Protein AF-A0A1F9D5Q2-F1 (afdb_monomer_lite)

Sequence (180 aa):
MEIENPAGRHKKILVSARKRELKRITQNLQNSLKEIPGILFEEKGPILSDHYRNVPQKFFTQVPQVVEAELQQWKNYWKMASGKMVLEIRPQSNFHKGKAVREILKTVTSLRLLPIYLGDDQTDEDAFRALKGQGISVFIGPATLPSEADFFLRNTNEVQEFLFRCQEVRRVGIHCSGAT

pLDDT: mean 84.58, std 16.15, range [39.09, 97.88]

Structure (mmCIF, N/CA/C/O backbone):
data_AF-A0A1F9D5Q2-F1
#
_entry.id   AF-A0A1F9D5Q2-F1
#
loop_
_atom_site.group_PDB
_atom_site.id
_atom_site.type_symbol
_atom_site.label_atom_id
_atom_site.label_alt_id
_atom_site.label_comp_id
_atom_site.label_asym_id
_atom_site.label_entity_id
_atom_site.label_seq_id
_atom_site.pdbx_PDB_ins_code
_atom_site.Cartn_x
_atom_site.Cartn_y
_atom_site.Cartn_z
_atom_site.occupancy
_atom_site.B_iso_or_equiv
_atom_site.auth_seq_id
_atom_site.auth_comp_id
_atom_site.auth_asym_id
_atom_site.auth_atom_id
_atom_site.pdbx_PDB_model_num
ATOM 1 N N . MET A 1 1 ? 5.112 -2.173 0.767 1.00 44.53 1 MET A N 1
ATOM 2 C CA . MET A 1 1 ? 5.804 -2.754 -0.396 1.00 44.53 1 MET A CA 1
ATOM 3 C C . MET A 1 1 ? 7.162 -3.233 0.073 1.00 44.53 1 MET A C 1
ATOM 5 O O . MET A 1 1 ? 7.922 -2.439 0.626 1.00 44.53 1 MET A O 1
ATOM 9 N N . GLU A 1 2 ? 7.386 -4.534 -0.032 1.00 43.38 2 GLU A N 1
ATOM 10 C CA . GLU A 1 2 ? 8.711 -5.149 0.029 1.00 43.38 2 GLU A CA 1
ATOM 11 C C . GLU A 1 2 ? 9.309 -5.008 -1.372 1.00 43.38 2 GLU A C 1
ATOM 13 O O . GLU A 1 2 ? 8.624 -5.294 -2.349 1.00 43.38 2 GLU A O 1
ATOM 18 N N . ILE A 1 3 ? 10.523 -4.473 -1.477 1.00 50.06 3 ILE A N 1
ATOM 19 C CA . ILE A 1 3 ? 11.285 -4.464 -2.726 1.00 50.06 3 ILE A CA 1
ATOM 20 C C . ILE A 1 3 ? 12.460 -5.392 -2.470 1.00 50.06 3 ILE A C 1
ATOM 22 O O . ILE A 1 3 ? 13.322 -5.087 -1.651 1.00 50.06 3 ILE A O 1
ATOM 26 N N . GLU A 1 4 ? 12.469 -6.548 -3.111 1.00 44.06 4 GLU A N 1
ATOM 27 C CA . GLU A 1 4 ? 13.598 -7.468 -3.054 1.00 44.06 4 GLU A CA 1
ATOM 28 C C . GLU A 1 4 ? 14.452 -7.219 -4.294 1.00 44.06 4 GLU A C 1
ATOM 30 O O . GLU A 1 4 ? 13.944 -7.191 -5.414 1.00 44.06 4 GLU A O 1
ATOM 35 N N . ASN A 1 5 ? 15.736 -6.947 -4.091 1.00 47.44 5 ASN A N 1
ATOM 36 C CA . ASN A 1 5 ? 16.708 -6.886 -5.172 1.00 47.44 5 ASN A CA 1
ATOM 37 C C . ASN A 1 5 ? 17.781 -7.967 -4.933 1.00 47.44 5 ASN A C 1
ATOM 39 O O . ASN A 1 5 ? 17.842 -8.546 -3.845 1.00 47.44 5 ASN A O 1
ATOM 43 N N . PRO A 1 6 ? 18.656 -8.244 -5.913 1.00 42.34 6 PRO A N 1
ATOM 44 C CA . PRO A 1 6 ? 19.734 -9.223 -5.749 1.00 42.34 6 PRO A CA 1
ATOM 45 C C . PRO A 1 6 ? 20.726 -8.901 -4.617 1.00 42.34 6 PRO A C 1
ATOM 47 O O . PRO A 1 6 ? 21.457 -9.785 -4.184 1.00 42.34 6 PRO A O 1
ATOM 50 N N . ALA A 1 7 ? 20.762 -7.653 -4.136 1.00 49.53 7 ALA A N 1
ATOM 51 C CA . ALA A 1 7 ? 21.584 -7.213 -3.010 1.00 49.53 7 ALA A CA 1
ATOM 52 C C . ALA A 1 7 ? 20.877 -7.357 -1.642 1.00 49.53 7 ALA A C 1
ATOM 54 O O . ALA A 1 7 ? 21.494 -7.102 -0.608 1.00 49.53 7 ALA A O 1
ATOM 55 N N . GLY A 1 8 ? 19.606 -7.778 -1.616 1.00 39.09 8 GLY A N 1
ATOM 56 C CA . GLY A 1 8 ? 18.846 -8.074 -0.406 1.00 39.09 8 GLY A CA 1
ATOM 57 C C . GLY A 1 8 ? 17.416 -7.520 -0.384 1.00 39.09 8 GLY A C 1
ATOM 58 O O . GLY A 1 8 ? 16.912 -6.882 -1.312 1.00 39.09 8 GLY A O 1
ATOM 59 N N . ARG A 1 9 ? 16.726 -7.777 0.733 1.00 43.62 9 ARG A N 1
ATOM 60 C CA . ARG A 1 9 ? 15.357 -7.304 0.980 1.00 43.62 9 ARG A CA 1
ATOM 61 C C . ARG A 1 9 ? 15.359 -5.860 1.466 1.00 43.62 9 ARG A C 1
ATOM 63 O O . ARG A 1 9 ? 15.746 -5.572 2.596 1.00 43.62 9 ARG A O 1
ATOM 70 N N . HIS A 1 10 ? 14.807 -4.961 0.664 1.00 47.44 10 HIS A N 1
ATOM 71 C CA . HIS A 1 10 ? 14.508 -3.593 1.062 1.00 47.44 10 HIS A CA 1
ATOM 72 C C . HIS A 1 10 ? 13.036 -3.491 1.466 1.00 47.44 10 HIS A C 1
ATOM 74 O O . HIS A 1 10 ? 12.127 -3.251 0.667 1.00 47.44 10 HIS A O 1
ATOM 80 N N . LYS A 1 11 ? 12.777 -3.671 2.762 1.00 44.69 11 LYS A N 1
ATOM 81 C CA . LYS A 1 11 ? 11.454 -3.431 3.340 1.00 44.69 11 LYS A CA 1
ATOM 82 C C . LYS A 1 11 ? 11.260 -1.927 3.474 1.00 44.69 11 LYS A C 1
ATOM 84 O O . LYS A 1 11 ? 12.092 -1.246 4.072 1.00 44.69 11 LYS A O 1
ATOM 89 N N . LYS A 1 12 ? 10.170 -1.381 2.931 1.00 49.69 12 LYS A N 1
ATOM 90 C CA . LYS A 1 12 ? 9.891 0.047 3.097 1.00 49.69 12 LYS A CA 1
ATOM 91 C C . LYS A 1 12 ? 9.542 0.332 4.560 1.00 49.69 12 LYS A C 1
ATOM 93 O O . LYS A 1 12 ? 8.419 0.111 5.006 1.00 49.69 12 LYS A O 1
ATOM 98 N N . ILE A 1 13 ? 10.538 0.800 5.301 1.00 52.44 13 ILE A N 1
ATOM 99 C CA . ILE A 1 13 ? 10.411 1.311 6.662 1.00 52.44 13 ILE A CA 1
ATOM 100 C C . ILE A 1 13 ? 9.481 2.532 6.604 1.00 52.44 13 ILE A C 1
ATOM 102 O O . ILE A 1 13 ? 9.618 3.368 5.707 1.00 52.44 13 ILE A O 1
ATOM 106 N N . LEU A 1 14 ? 8.533 2.665 7.543 1.00 56.69 14 LEU A N 1
ATOM 107 C CA . LEU A 1 14 ? 7.841 3.945 7.726 1.00 56.69 14 LEU A CA 1
ATOM 108 C C . LEU A 1 14 ? 8.893 5.044 7.859 1.00 56.69 14 LEU A C 1
ATOM 110 O O . LEU A 1 14 ? 9.766 4.952 8.726 1.00 56.69 14 LEU A O 1
ATOM 114 N N . VAL A 1 15 ? 8.792 6.091 7.037 1.00 66.62 15 VAL A N 1
ATOM 115 C CA . VAL A 1 15 ? 9.608 7.299 7.223 1.00 66.62 15 VAL A CA 1
ATOM 116 C C . VAL A 1 15 ? 9.474 7.733 8.686 1.00 66.62 15 VAL A C 1
ATOM 118 O O . VAL A 1 15 ? 8.382 7.637 9.247 1.00 66.62 15 VAL A O 1
ATOM 121 N N . SER A 1 16 ? 10.558 8.199 9.311 1.00 70.19 16 SER A N 1
ATOM 122 C CA . SER A 1 16 ? 10.611 8.521 10.750 1.00 70.19 16 SER A CA 1
ATOM 123 C C . SER A 1 16 ? 9.426 9.368 11.241 1.00 70.19 16 SER A C 1
ATOM 125 O O . SER A 1 16 ? 8.903 9.115 12.322 1.00 70.19 16 SER A O 1
ATOM 127 N N . ALA A 1 17 ? 8.944 10.306 10.417 1.00 72.75 17 ALA A N 1
ATOM 128 C CA . ALA A 1 17 ? 7.726 11.078 10.666 1.00 72.75 17 ALA A CA 1
ATOM 129 C C . ALA A 1 17 ? 6.478 10.198 10.867 1.00 72.75 17 ALA A C 1
ATOM 131 O O . ALA A 1 17 ? 5.803 10.329 11.880 1.00 72.75 17 ALA A O 1
ATOM 132 N N . ARG A 1 18 ? 6.235 9.226 9.981 1.00 82.94 18 ARG A N 1
ATOM 133 C CA . ARG A 1 18 ? 5.051 8.353 10.037 1.00 82.94 18 ARG A CA 1
ATOM 134 C C . ARG A 1 18 ? 5.115 7.422 11.240 1.00 82.94 18 ARG A C 1
ATOM 136 O O . ARG A 1 18 ? 4.085 7.103 11.812 1.00 82.94 18 ARG A O 1
ATOM 143 N N . LYS A 1 19 ? 6.316 6.999 11.661 1.00 85.38 19 LYS A N 1
ATOM 144 C CA . LYS A 1 19 ? 6.463 6.215 12.902 1.00 85.38 19 LYS A CA 1
ATOM 145 C C . LYS A 1 19 ? 6.017 7.021 14.122 1.00 85.38 19 LYS A C 1
ATOM 147 O O . LYS A 1 19 ? 5.355 6.480 14.998 1.00 85.38 19 LYS A O 1
ATOM 152 N N . ARG A 1 20 ? 6.376 8.311 14.177 1.00 89.38 20 ARG A N 1
ATOM 153 C CA . ARG A 1 20 ? 5.949 9.211 15.261 1.00 89.38 20 ARG A CA 1
ATOM 154 C C . ARG A 1 20 ? 4.442 9.454 15.235 1.00 89.38 20 ARG A C 1
ATOM 156 O O . ARG A 1 20 ? 3.830 9.458 16.294 1.00 89.38 20 ARG A O 1
ATOM 163 N N . GLU A 1 21 ? 3.868 9.627 14.046 1.00 92.56 21 GLU A N 1
ATOM 164 C CA . GLU A 1 21 ? 2.417 9.753 13.855 1.00 92.56 21 GLU A CA 1
ATOM 165 C C . GLU A 1 21 ? 1.688 8.498 14.347 1.00 92.56 21 GLU A C 1
ATOM 167 O O . GLU A 1 21 ? 0.823 8.617 15.205 1.00 92.56 21 GLU A O 1
ATOM 172 N N . LEU A 1 22 ? 2.097 7.302 13.898 1.00 93.81 22 LEU A N 1
ATOM 173 C CA . LEU A 1 22 ? 1.500 6.036 14.336 1.00 93.81 22 LEU A CA 1
ATOM 174 C C . LEU A 1 22 ? 1.573 5.880 15.853 1.00 93.81 22 LEU A C 1
ATOM 176 O O . LEU A 1 22 ? 0.562 5.607 16.478 1.00 93.81 22 LEU A O 1
ATOM 180 N N . LYS A 1 23 ? 2.737 6.147 16.458 1.00 94.75 23 LYS A N 1
ATOM 181 C CA . LYS A 1 23 ? 2.898 6.098 17.917 1.00 94.75 23 LYS A CA 1
ATOM 182 C C . LYS A 1 23 ? 1.934 7.048 18.638 1.00 94.75 23 LYS A C 1
ATOM 184 O O . LYS A 1 23 ? 1.413 6.707 19.696 1.00 94.75 23 LYS A O 1
ATOM 189 N N . ARG A 1 24 ? 1.704 8.243 18.083 1.00 96.12 24 ARG A N 1
ATOM 190 C CA . ARG A 1 24 ? 0.768 9.226 18.644 1.00 96.12 24 ARG A CA 1
ATOM 191 C C . ARG A 1 24 ? -0.680 8.755 18.516 1.00 96.12 24 ARG A C 1
ATOM 193 O O . ARG A 1 24 ? -1.411 8.852 19.494 1.00 96.12 24 ARG A O 1
ATOM 200 N N . ILE A 1 25 ? -1.051 8.199 17.363 1.00 97.00 25 ILE A N 1
ATOM 201 C CA . ILE A 1 25 ? -2.365 7.585 17.137 1.00 97.00 25 ILE A CA 1
ATOM 202 C C . ILE A 1 25 ? -2.583 6.438 18.131 1.00 97.00 25 ILE A C 1
ATOM 204 O O . ILE A 1 25 ? -3.579 6.452 18.847 1.00 97.00 25 ILE A O 1
ATOM 208 N N . THR A 1 26 ? -1.630 5.503 18.251 1.00 97.25 26 THR A N 1
ATOM 209 C CA . THR A 1 26 ? -1.708 4.385 19.203 1.00 97.25 26 THR A CA 1
ATOM 210 C C . THR A 1 26 ? -1.949 4.893 20.623 1.00 97.25 26 THR A C 1
ATOM 212 O O . THR A 1 26 ? -2.873 4.438 21.291 1.00 97.25 26 THR A O 1
ATOM 215 N N . GLN A 1 27 ? -1.158 5.869 21.082 1.00 97.56 27 GLN A N 1
ATOM 216 C CA . GLN A 1 27 ? -1.282 6.398 22.440 1.00 97.56 27 GLN A CA 1
ATOM 217 C C . GLN A 1 27 ? -2.628 7.091 22.683 1.00 97.56 27 GLN A C 1
ATOM 219 O O . GLN A 1 27 ? -3.224 6.919 23.747 1.00 97.56 27 GLN A O 1
ATOM 224 N N . ASN A 1 28 ? -3.111 7.868 21.713 1.00 97.81 28 ASN A N 1
ATOM 225 C CA . ASN A 1 28 ? -4.404 8.538 21.797 1.00 97.81 28 ASN A CA 1
ATOM 226 C C . ASN A 1 28 ? -5.544 7.519 21.882 1.00 97.81 28 ASN A C 1
ATOM 228 O O . ASN A 1 28 ? -6.377 7.618 22.778 1.00 97.81 28 ASN A O 1
ATOM 232 N N . LEU A 1 29 ? -5.539 6.500 21.020 1.00 97.88 29 LEU A N 1
ATOM 233 C CA . LEU A 1 29 ? -6.567 5.459 21.012 1.00 97.88 29 LEU A CA 1
ATOM 234 C C . LEU A 1 29 ? -6.552 4.617 22.283 1.00 97.88 29 LEU A C 1
ATOM 236 O O . LEU A 1 29 ? -7.608 4.394 22.869 1.00 97.88 29 LEU A O 1
ATOM 240 N N . GLN A 1 30 ? -5.371 4.221 22.763 1.00 97.25 30 GLN A N 1
ATOM 241 C CA . GLN A 1 30 ? -5.233 3.534 24.047 1.00 97.25 30 GLN A CA 1
ATOM 242 C C . GLN A 1 30 ? -5.819 4.365 25.191 1.00 97.25 30 GLN A C 1
ATOM 244 O O . GLN A 1 30 ? -6.530 3.826 26.032 1.00 97.25 30 GLN A O 1
ATOM 249 N N . ASN A 1 31 ? -5.585 5.68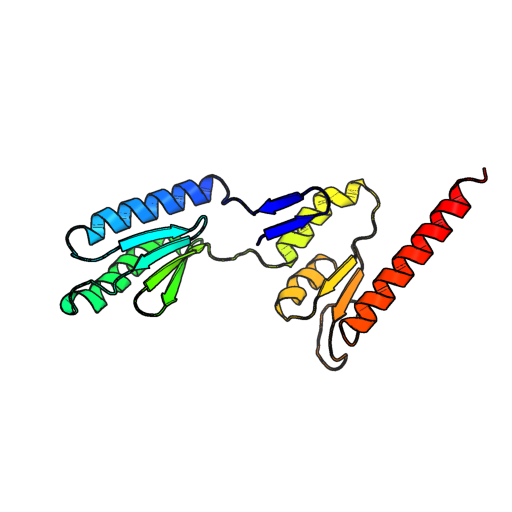0 25.201 1.00 97.75 31 ASN A N 1
ATOM 250 C CA . ASN A 1 31 ? -6.133 6.570 26.223 1.00 97.75 31 ASN A CA 1
ATOM 251 C C . ASN A 1 31 ? -7.654 6.756 26.094 1.00 97.75 31 ASN A C 1
ATOM 253 O O . ASN A 1 31 ? -8.351 6.747 27.108 1.00 97.75 31 ASN A O 1
ATOM 257 N N . SER A 1 32 ? -8.175 6.922 24.877 1.00 97.25 32 SER A N 1
ATOM 258 C CA . SER A 1 32 ? -9.606 7.133 24.614 1.00 97.25 32 SER A CA 1
ATOM 259 C C . SER A 1 32 ? -10.449 5.874 24.819 1.00 97.25 32 SER A C 1
ATOM 261 O O . SER A 1 32 ? -11.633 5.978 25.133 1.00 97.25 32 SER A O 1
ATOM 263 N N . LEU A 1 33 ? -9.854 4.692 24.649 1.00 96.62 33 LEU A N 1
ATOM 264 C CA . LEU A 1 33 ? -10.536 3.398 24.719 1.00 96.62 33 LEU A CA 1
ATOM 265 C C . LEU A 1 33 ? -10.184 2.605 25.988 1.00 96.62 33 LEU A C 1
ATOM 267 O O . LEU A 1 33 ? -10.652 1.481 26.139 1.00 96.62 33 LEU A O 1
ATOM 271 N N . LYS A 1 34 ? -9.414 3.184 26.923 1.00 95.75 34 LYS A N 1
ATOM 272 C CA . LYS A 1 34 ? -8.940 2.511 28.150 1.00 95.75 34 LYS A CA 1
ATOM 273 C C . LYS A 1 34 ? -10.052 1.917 29.024 1.00 95.75 34 LYS A C 1
ATOM 275 O O . LYS A 1 34 ? -9.828 0.915 29.690 1.00 95.75 34 LYS A O 1
ATOM 280 N N . GLU A 1 35 ? -11.240 2.525 29.015 1.00 95.56 35 GLU A N 1
ATOM 281 C CA . GLU A 1 35 ? -12.394 2.092 29.818 1.00 95.56 35 GLU A CA 1
ATOM 282 C C . GLU A 1 35 ? -13.240 1.015 29.110 1.00 95.56 35 GLU A C 1
ATOM 284 O O . GLU A 1 35 ? -14.221 0.526 29.671 1.00 95.56 35 GLU A O 1
ATOM 289 N N . ILE A 1 36 ? -12.901 0.651 27.866 1.00 96.38 36 ILE A N 1
ATOM 290 C CA . ILE A 1 36 ? -13.604 -0.382 27.101 1.00 96.38 36 ILE A CA 1
ATOM 291 C C . ILE A 1 36 ? -12.901 -1.726 27.337 1.00 96.38 36 ILE A C 1
ATOM 293 O O . ILE A 1 36 ? -11.831 -1.970 26.774 1.00 96.38 36 ILE A O 1
ATOM 297 N N . PRO A 1 37 ? -13.477 -2.637 28.142 1.00 95.88 37 PRO A N 1
ATOM 298 C CA . PRO A 1 37 ? -12.836 -3.911 28.428 1.00 95.88 37 PRO A CA 1
ATOM 299 C C . PRO A 1 37 ? -12.774 -4.786 27.172 1.00 95.88 37 PRO A C 1
ATOM 301 O O . PRO A 1 37 ? -13.701 -4.802 26.362 1.00 95.88 37 PRO A O 1
ATOM 304 N N . GLY A 1 38 ? -11.689 -5.549 27.035 1.00 96.50 38 GLY A N 1
ATOM 305 C CA . GLY A 1 38 ? -11.528 -6.556 25.982 1.00 96.50 38 GLY A CA 1
ATOM 306 C C . GLY A 1 38 ? -11.056 -6.033 24.621 1.00 96.50 38 GLY A C 1
ATOM 307 O O . GLY A 1 38 ? -10.881 -6.845 23.711 1.00 96.50 38 GLY A O 1
ATOM 308 N N . ILE A 1 39 ? -10.826 -4.724 24.463 1.00 97.62 39 ILE A N 1
ATOM 309 C CA . ILE A 1 39 ? -10.154 -4.190 23.271 1.00 97.62 39 ILE A CA 1
ATOM 310 C C . ILE A 1 39 ? -8.664 -4.553 23.292 1.00 97.62 39 ILE A C 1
ATOM 312 O O . ILE A 1 39 ? -8.020 -4.492 24.340 1.00 97.62 39 ILE A O 1
ATOM 316 N N . LEU A 1 40 ? -8.111 -4.946 22.143 1.00 97.06 40 LEU A N 1
ATOM 317 C CA . LEU A 1 40 ? -6.695 -5.297 22.005 1.00 97.06 40 LEU A CA 1
ATOM 318 C C . LEU A 1 40 ? -6.063 -4.524 20.849 1.00 97.06 40 LEU A C 1
ATOM 320 O O . LEU A 1 40 ? -6.573 -4.550 19.732 1.00 97.06 40 LEU A O 1
ATOM 324 N N . PHE A 1 41 ? -4.923 -3.897 21.120 1.00 97.00 41 PHE A N 1
ATOM 325 C CA . PHE A 1 41 ? -4.126 -3.169 20.137 1.00 97.00 41 PHE A CA 1
ATOM 326 C C . PHE A 1 41 ? -2.945 -4.031 19.691 1.00 97.00 41 PHE A C 1
ATOM 328 O O . PHE A 1 41 ? -2.198 -4.540 20.525 1.00 97.00 41 PHE A O 1
ATOM 335 N N . GLU A 1 42 ? -2.756 -4.183 18.384 1.00 95.88 42 GLU A N 1
ATOM 336 C CA . GLU A 1 42 ? -1.666 -4.968 17.806 1.00 95.88 42 GLU A CA 1
ATOM 337 C C . GLU A 1 42 ? -0.913 -4.154 16.746 1.00 95.88 42 GLU A C 1
ATOM 339 O O . GLU A 1 42 ? -1.477 -3.762 15.723 1.00 95.88 42 GLU A O 1
ATOM 344 N N . GLU A 1 43 ? 0.383 -3.924 16.964 1.00 91.69 43 GLU A N 1
ATOM 345 C CA . GLU A 1 43 ? 1.247 -3.230 16.006 1.00 91.69 43 GLU A CA 1
ATOM 346 C C . GLU A 1 43 ? 1.918 -4.220 15.040 1.00 91.69 43 GLU A C 1
ATOM 348 O O . GLU A 1 43 ? 2.738 -5.052 15.425 1.00 91.69 43 GLU A O 1
ATOM 353 N N . LYS A 1 44 ? 1.617 -4.091 13.744 1.00 84.62 44 LYS A N 1
ATOM 354 C CA . LYS A 1 44 ? 2.206 -4.860 12.636 1.00 84.62 44 LYS A CA 1
ATOM 355 C C . LYS A 1 44 ? 2.997 -3.940 11.719 1.00 84.62 44 LYS A C 1
ATOM 357 O O . LYS A 1 44 ? 2.596 -3.655 10.590 1.00 84.62 44 LYS A O 1
ATOM 362 N N . GLY A 1 45 ? 4.136 -3.451 12.207 1.00 83.06 45 GLY A N 1
ATOM 363 C CA . GLY A 1 45 ? 5.024 -2.556 11.461 1.00 83.06 45 GLY A CA 1
ATOM 364 C C . GLY A 1 45 ? 4.332 -1.237 11.079 1.00 83.06 45 GLY A C 1
ATOM 365 O O . GLY A 1 45 ? 4.208 -0.370 11.937 1.00 83.06 45 GLY A O 1
ATOM 366 N N . PRO A 1 46 ? 3.931 -1.025 9.808 1.00 85.06 46 PRO A N 1
ATOM 367 C CA . PRO A 1 46 ? 3.161 0.150 9.390 1.00 85.06 46 PRO A CA 1
ATOM 368 C C . PRO A 1 46 ? 1.697 0.192 9.846 1.00 85.06 46 PRO A C 1
ATOM 370 O O . PRO A 1 46 ? 1.054 1.208 9.602 1.00 85.06 46 PRO A O 1
ATOM 373 N N . ILE A 1 47 ? 1.150 -0.894 10.392 1.00 90.12 47 ILE A N 1
ATOM 374 C CA . ILE A 1 47 ? -0.288 -1.047 10.645 1.00 90.12 47 ILE A CA 1
ATOM 375 C C . ILE A 1 47 ? -0.530 -1.171 12.147 1.00 90.12 47 ILE A C 1
ATOM 377 O O . ILE A 1 47 ? 0.174 -1.926 12.812 1.00 90.12 47 ILE A O 1
ATOM 381 N N . LEU A 1 48 ? -1.545 -0.480 12.656 1.00 95.81 48 LEU A N 1
ATOM 382 C CA . LEU A 1 48 ? -2.124 -0.731 13.976 1.00 95.81 48 LEU A CA 1
ATOM 383 C C . LEU A 1 48 ? -3.469 -1.439 13.780 1.00 95.81 48 LEU A C 1
ATOM 385 O O . LEU A 1 48 ? -4.267 -1.019 12.946 1.00 95.81 48 LEU A O 1
ATOM 389 N N . SER A 1 49 ? -3.689 -2.542 14.490 1.00 97.38 49 SER A N 1
ATOM 390 C CA . SER A 1 49 ? -4.948 -3.293 14.469 1.00 97.38 49 SER A CA 1
ATOM 391 C C . SER A 1 49 ? -5.643 -3.189 15.820 1.00 97.38 49 SER A C 1
ATOM 393 O O . SER A 1 49 ? -5.087 -3.622 16.829 1.00 97.38 49 SER A O 1
ATOM 395 N N . ASP A 1 50 ? -6.872 -2.688 15.812 1.00 97.44 50 ASP A N 1
ATOM 396 C CA . ASP A 1 50 ? -7.721 -2.560 16.992 1.00 97.44 50 ASP A CA 1
ATOM 397 C C . ASP A 1 50 ? -8.752 -3.692 16.957 1.00 97.44 50 ASP A C 1
ATOM 399 O O . ASP A 1 50 ? -9.750 -3.647 16.230 1.00 97.44 50 ASP A O 1
ATOM 403 N N . HIS A 1 51 ? -8.490 -4.762 17.703 1.00 97.69 51 HIS A N 1
ATOM 404 C CA . HIS A 1 51 ? -9.371 -5.923 17.790 1.00 97.69 51 HIS A CA 1
ATOM 405 C C . HIS A 1 51 ? -10.449 -5.677 18.841 1.00 97.69 51 HIS A C 1
ATOM 407 O O . HIS A 1 51 ? -10.150 -5.457 20.013 1.00 97.69 51 HIS A O 1
ATOM 413 N N . TYR A 1 52 ? -11.713 -5.783 18.434 1.00 96.81 52 TYR A N 1
ATOM 414 C CA . TYR A 1 52 ? -12.870 -5.547 19.306 1.00 96.81 52 TYR A CA 1
ATOM 415 C C . TYR A 1 52 ? -13.772 -6.781 19.446 1.00 96.81 52 TYR A C 1
ATOM 417 O O . TYR A 1 52 ? -14.925 -6.685 19.854 1.00 96.81 52 TYR A O 1
ATOM 425 N N . ARG A 1 53 ? -13.252 -7.977 19.137 1.00 96.81 53 ARG A N 1
ATOM 426 C CA . ARG A 1 53 ? -13.996 -9.246 19.259 1.00 96.81 53 ARG A CA 1
ATOM 427 C C . ARG A 1 53 ? -14.457 -9.547 20.685 1.00 96.81 53 ARG A C 1
ATOM 429 O O . ARG A 1 53 ? -15.547 -10.078 20.855 1.00 96.81 53 ARG A O 1
ATOM 436 N N . ASN A 1 54 ? -13.626 -9.224 21.672 1.00 96.50 54 ASN A N 1
ATOM 437 C CA . ASN A 1 54 ? -13.889 -9.506 23.085 1.00 96.50 54 ASN A CA 1
ATOM 438 C C . ASN A 1 54 ? -14.513 -8.305 23.815 1.00 96.50 54 ASN A C 1
ATOM 440 O O . ASN A 1 54 ? -14.668 -8.335 25.033 1.00 96.50 54 ASN A O 1
ATOM 444 N N . VAL A 1 55 ? -14.846 -7.240 23.082 1.00 97.50 55 VAL A N 1
ATOM 445 C CA . VAL A 1 55 ? -15.490 -6.049 23.633 1.00 97.50 55 VAL A CA 1
ATOM 446 C C . VAL A 1 55 ? -16.976 -6.344 23.904 1.00 97.50 55 VAL A C 1
ATOM 448 O O . VAL A 1 55 ? -17.618 -7.028 23.106 1.00 97.50 55 VAL A O 1
ATOM 451 N N . PRO A 1 56 ? -17.575 -5.842 25.000 1.00 97.50 56 PRO A N 1
ATOM 452 C CA . PRO A 1 56 ? -19.017 -5.946 25.208 1.00 97.50 56 PRO A CA 1
ATOM 453 C C . PRO A 1 56 ? -19.816 -5.289 24.075 1.00 97.50 56 PRO A C 1
ATOM 455 O O . PRO A 1 56 ? -19.523 -4.162 23.679 1.00 97.50 56 PRO A O 1
ATOM 458 N N . GLN A 1 57 ? -20.886 -5.943 23.614 1.00 95.75 57 GLN A N 1
ATOM 459 C CA . GLN A 1 57 ? -21.662 -5.527 22.435 1.00 95.75 57 GLN A CA 1
ATOM 460 C C . GLN A 1 57 ? -22.157 -4.068 22.483 1.00 95.75 57 GLN A C 1
ATOM 462 O O . GLN A 1 57 ? -22.216 -3.408 21.448 1.00 95.75 57 GLN A O 1
ATOM 467 N N . LYS A 1 58 ? -22.434 -3.526 23.679 1.00 96.44 58 LYS A N 1
ATOM 468 C CA . LYS A 1 58 ? -22.827 -2.115 23.877 1.00 96.44 58 LYS A CA 1
ATOM 469 C C . LYS A 1 58 ? -21.804 -1.097 23.350 1.00 96.44 58 LYS A C 1
ATOM 471 O O . LYS A 1 58 ? -22.163 0.044 23.090 1.00 96.44 58 LYS A O 1
ATOM 476 N N . PHE A 1 59 ? -20.547 -1.505 23.184 1.00 96.31 59 PHE A N 1
ATOM 477 C CA . PHE A 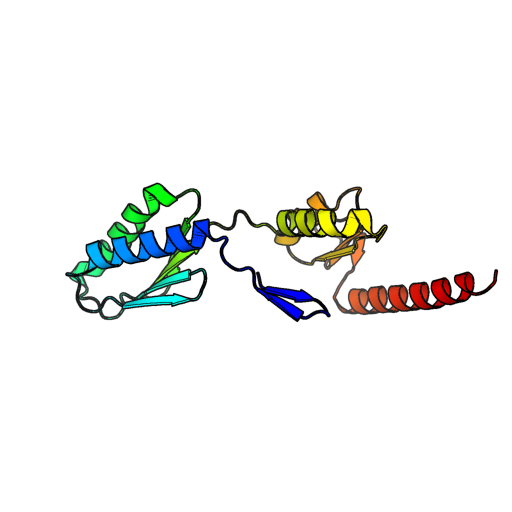1 59 ? -19.452 -0.663 22.708 1.00 96.31 59 PHE A CA 1
ATOM 478 C C . PHE A 1 59 ? -19.109 -0.880 21.225 1.00 96.31 59 PHE A C 1
ATOM 480 O O . PHE A 1 59 ? -18.242 -0.181 20.704 1.00 96.31 59 PHE A O 1
ATOM 487 N N . PHE A 1 60 ? -19.775 -1.805 20.520 1.00 94.44 60 PHE A N 1
ATOM 488 C CA . PHE A 1 60 ? -19.463 -2.109 19.113 1.00 94.44 60 PHE A CA 1
ATOM 489 C C . PHE A 1 60 ? -19.621 -0.907 18.182 1.00 94.44 60 PHE A C 1
ATOM 491 O O . PHE A 1 60 ? -18.890 -0.806 17.203 1.00 94.44 60 PHE A O 1
ATOM 498 N N . THR A 1 61 ? -20.521 0.021 18.503 1.00 95.00 61 THR A N 1
ATOM 499 C CA . THR A 1 61 ? -20.662 1.280 17.760 1.00 95.00 61 THR A CA 1
ATOM 500 C C . THR A 1 61 ? -19.636 2.324 18.206 1.00 95.00 61 THR A C 1
ATOM 502 O O . THR A 1 61 ? -19.125 3.076 17.382 1.00 95.00 61 THR A O 1
ATOM 505 N N . GLN A 1 62 ? -19.293 2.351 19.497 1.00 96.06 62 GLN A N 1
ATOM 506 C CA . GLN A 1 62 ? -18.386 3.349 20.063 1.00 96.06 62 GLN A CA 1
ATOM 507 C C . GLN A 1 62 ? -16.943 3.170 19.573 1.00 96.06 62 GLN A C 1
ATOM 509 O O . GLN A 1 62 ? -16.281 4.161 19.276 1.00 96.06 62 GLN A O 1
ATOM 514 N N . VAL A 1 63 ? -16.448 1.930 19.468 1.00 96.50 63 VAL A N 1
ATOM 515 C CA . VAL A 1 63 ? -15.050 1.672 19.075 1.00 96.50 63 VAL A CA 1
ATOM 516 C C . VAL A 1 63 ? -14.729 2.252 17.683 1.00 96.50 63 VAL A C 1
ATOM 518 O O . VAL A 1 63 ? -13.816 3.074 17.603 1.00 96.50 63 VAL A O 1
ATOM 521 N N . PRO A 1 64 ? -15.479 1.941 16.602 1.00 96.44 64 PRO A N 1
ATOM 522 C CA . PRO A 1 64 ? -15.250 2.557 15.295 1.00 96.44 64 PRO A CA 1
ATOM 523 C C . PRO A 1 64 ? -15.368 4.081 15.296 1.00 96.44 64 PRO A C 1
ATOM 525 O O . PRO A 1 64 ? -14.565 4.739 14.645 1.00 96.44 64 PRO A O 1
ATOM 528 N N . GLN A 1 65 ? -16.317 4.649 16.048 1.00 97.00 65 GLN A N 1
ATOM 529 C CA . GLN A 1 65 ? -16.509 6.102 16.118 1.00 97.00 65 GLN A CA 1
ATOM 530 C C . GLN A 1 65 ? -15.302 6.819 16.728 1.00 97.00 65 GLN A C 1
ATOM 532 O O . GLN A 1 65 ? -14.878 7.855 16.220 1.00 97.00 65 GLN A O 1
ATOM 537 N N . VAL A 1 66 ? -14.726 6.267 17.799 1.00 97.50 66 VAL A N 1
ATOM 538 C CA . VAL A 1 66 ? -13.527 6.833 18.432 1.00 97.50 66 VAL A CA 1
ATOM 539 C C . VAL A 1 66 ? -12.324 6.740 17.495 1.00 97.50 66 VAL A C 1
ATOM 541 O O . VAL A 1 66 ? -11.587 7.717 17.355 1.00 97.50 66 VAL A O 1
ATOM 544 N N . VAL A 1 67 ? -12.145 5.601 16.816 1.00 97.12 67 VAL A N 1
ATOM 545 C CA . VAL A 1 67 ? -11.057 5.426 15.842 1.00 97.12 67 VAL A CA 1
ATOM 546 C C . VAL A 1 67 ? -11.213 6.390 14.666 1.00 97.12 67 VAL A C 1
ATOM 548 O O . VAL A 1 67 ? -10.256 7.057 14.276 1.00 97.12 67 VAL A O 1
ATOM 551 N N . GLU A 1 68 ? -12.421 6.525 14.124 1.00 96.69 68 GLU A N 1
ATOM 552 C CA . GLU A 1 68 ? -12.704 7.449 13.027 1.00 96.69 68 GLU A CA 1
ATOM 553 C C . GLU A 1 68 ? -12.481 8.911 13.433 1.00 96.69 68 GLU A C 1
ATOM 555 O O . GLU A 1 68 ? -11.876 9.665 12.667 1.00 96.69 68 GLU A O 1
ATOM 560 N N . ALA A 1 69 ? -12.896 9.300 14.642 1.00 97.31 69 ALA A N 1
ATOM 561 C CA . ALA A 1 69 ? -12.676 10.638 15.184 1.00 97.31 69 ALA A CA 1
ATOM 562 C C . ALA A 1 69 ? -11.182 10.961 15.354 1.00 97.31 69 ALA A C 1
ATOM 564 O O . ALA A 1 69 ? -10.745 12.031 14.926 1.00 97.31 69 ALA A O 1
ATOM 565 N N . GLU A 1 70 ? -10.382 10.037 15.904 1.00 96.69 70 GLU A N 1
ATOM 566 C CA . GLU A 1 70 ? -8.925 10.216 16.014 1.00 96.69 70 GLU A CA 1
ATOM 567 C C . GLU A 1 70 ? -8.294 10.409 14.633 1.00 96.69 70 GLU A C 1
ATOM 569 O O . GLU A 1 70 ? -7.439 11.278 14.457 1.00 96.69 70 GLU A O 1
ATOM 574 N N . LEU A 1 71 ? -8.738 9.647 13.630 1.00 96.00 71 LEU A N 1
ATOM 575 C CA . LEU A 1 71 ? -8.180 9.713 12.281 1.00 96.00 71 LEU A CA 1
ATOM 576 C C . LEU A 1 71 ? -8.583 10.957 11.481 1.00 96.00 71 LEU A C 1
ATOM 578 O O . LEU A 1 71 ? -7.936 11.230 10.469 1.00 96.00 71 LEU A O 1
ATOM 582 N N . GLN A 1 72 ? -9.568 11.754 11.912 1.00 95.19 72 GLN A N 1
ATOM 583 C CA . GLN A 1 72 ? -9.982 12.959 11.175 1.00 95.19 72 GLN A CA 1
ATOM 584 C C . GLN A 1 72 ? -8.832 13.953 10.964 1.00 95.19 72 GLN A C 1
ATOM 586 O O . GLN A 1 72 ? -8.662 14.483 9.863 1.00 95.19 72 GLN A O 1
ATOM 591 N N . GLN A 1 73 ? -7.991 14.167 11.981 1.00 93.06 73 GLN A N 1
ATOM 592 C CA . GLN A 1 73 ? -6.813 15.042 11.868 1.00 93.06 73 GLN A CA 1
ATOM 593 C C . GLN A 1 73 ? -5.706 14.438 10.981 1.00 93.06 73 GLN A C 1
ATOM 595 O O . GLN A 1 73 ? -4.853 15.153 10.456 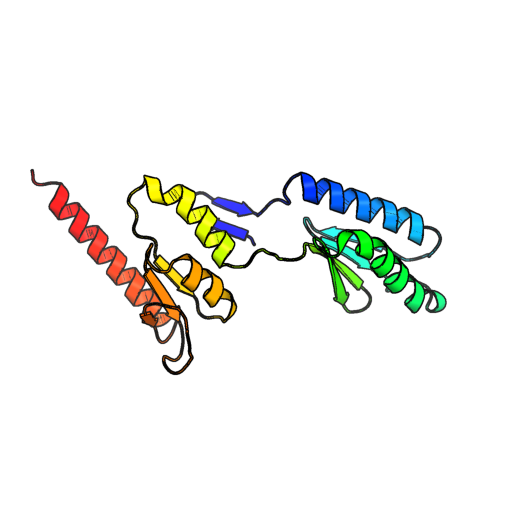1.00 93.06 73 GLN A O 1
ATOM 600 N N . TRP A 1 74 ? -5.739 13.118 10.778 1.00 91.50 74 TRP A N 1
ATOM 601 C CA . TRP A 1 74 ? -4.750 12.344 10.029 1.00 91.50 74 TRP A CA 1
ATOM 602 C C . TRP A 1 74 ? -5.23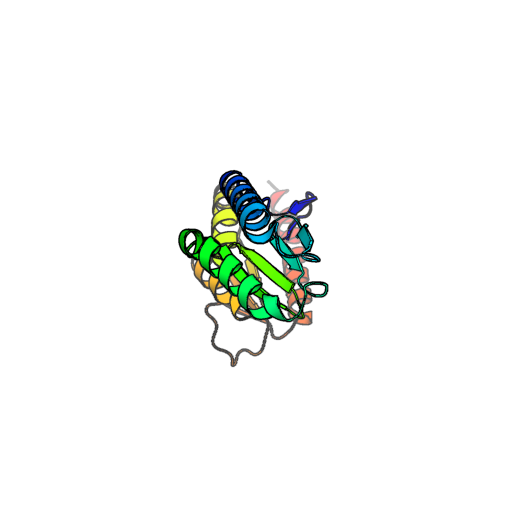4 11.927 8.636 1.00 91.50 74 TRP A C 1
ATOM 604 O O . TRP A 1 74 ? -4.514 11.216 7.932 1.00 91.50 74 TRP A O 1
ATOM 614 N N . LYS A 1 75 ? -6.421 12.376 8.207 1.00 88.00 75 LYS A N 1
ATOM 615 C CA . LYS A 1 75 ? -7.142 11.867 7.026 1.00 88.00 75 LYS A CA 1
ATOM 616 C C . LYS A 1 75 ? -6.366 11.897 5.707 1.00 88.00 75 LYS A C 1
ATOM 618 O O . LYS A 1 75 ? -6.671 11.122 4.814 1.00 88.00 75 LYS A O 1
ATOM 623 N N . ASN A 1 76 ? -5.357 12.761 5.581 1.00 84.69 76 ASN A N 1
ATOM 624 C CA . ASN A 1 76 ? -4.507 12.863 4.384 1.00 84.69 76 ASN A CA 1
ATOM 625 C C . ASN A 1 76 ? -3.350 11.845 4.360 1.00 84.69 76 ASN A C 1
ATOM 627 O O . ASN A 1 76 ? -2.638 11.727 3.363 1.00 84.69 76 ASN A O 1
ATOM 631 N N . TYR A 1 77 ? -3.104 11.162 5.477 1.00 86.12 77 TYR A N 1
ATOM 632 C CA . TYR A 1 77 ? -1.924 10.323 5.690 1.00 86.12 77 TYR A CA 1
ATOM 633 C C . TYR A 1 77 ? -2.255 8.938 6.223 1.00 86.12 77 TYR A C 1
ATOM 635 O O . TYR A 1 77 ? -1.452 8.027 6.039 1.00 86.12 77 TYR A O 1
ATOM 643 N N . TRP A 1 78 ? -3.417 8.768 6.848 1.00 92.00 78 TRP A N 1
ATOM 644 C CA . TRP A 1 78 ? -3.865 7.538 7.486 1.00 92.00 78 TRP A CA 1
ATOM 645 C C . TRP A 1 78 ? -5.315 7.254 7.110 1.00 92.00 78 TRP A C 1
ATOM 647 O O . TRP A 1 78 ? -6.099 8.167 6.856 1.00 92.00 78 TRP A O 1
ATOM 657 N N . LYS A 1 79 ? -5.663 5.972 7.036 1.00 92.19 79 LYS A N 1
ATOM 658 C CA . LYS A 1 79 ? -7.028 5.511 6.795 1.00 92.19 79 LYS A CA 1
ATOM 659 C C . LYS A 1 79 ? -7.341 4.298 7.655 1.00 92.19 79 LYS A C 1
ATOM 661 O O . LYS A 1 79 ? -6.455 3.490 7.936 1.00 92.19 79 LYS A O 1
ATOM 666 N N . MET A 1 80 ? -8.615 4.159 7.993 1.00 95.00 80 MET A N 1
ATOM 667 C CA . MET A 1 80 ? -9.168 2.962 8.610 1.00 95.00 80 MET A CA 1
ATOM 668 C C . MET A 1 80 ? -9.619 1.976 7.528 1.00 95.00 80 MET A C 1
ATOM 670 O O . MET A 1 80 ? -10.124 2.371 6.476 1.00 95.00 80 MET A O 1
ATOM 674 N N . ALA A 1 81 ? -9.437 0.687 7.777 1.00 92.62 81 ALA A N 1
ATOM 675 C CA . ALA A 1 81 ? -10.088 -0.393 7.051 1.00 92.62 81 ALA A CA 1
ATOM 676 C C . ALA A 1 81 ? -10.754 -1.337 8.050 1.00 92.62 81 ALA A C 1
ATOM 678 O O . ALA A 1 81 ? -10.183 -1.638 9.093 1.00 92.62 81 ALA A O 1
ATOM 679 N N . SER A 1 82 ? -11.958 -1.802 7.742 1.00 92.81 82 SER A N 1
ATOM 680 C CA . SER A 1 82 ? -12.706 -2.691 8.630 1.00 92.81 82 SER A CA 1
ATOM 681 C C . SER A 1 82 ? -12.531 -4.146 8.206 1.00 92.81 82 SER A C 1
ATOM 683 O O . SER A 1 82 ? -12.685 -4.482 7.032 1.00 92.81 82 SER A O 1
ATOM 685 N N . GLY A 1 83 ? -12.235 -5.010 9.172 1.00 91.38 83 GLY A N 1
ATOM 686 C CA . GLY A 1 83 ? -12.254 -6.462 9.037 1.00 91.38 83 GLY A CA 1
ATOM 687 C C . GLY A 1 83 ? -13.232 -7.101 10.025 1.00 91.38 83 GLY A C 1
ATOM 688 O O . GLY A 1 83 ? -13.948 -6.418 10.761 1.00 91.38 83 GLY A O 1
ATOM 689 N N . LYS A 1 84 ? -13.264 -8.439 10.073 1.00 94.25 84 LYS A N 1
ATOM 690 C CA . LYS A 1 84 ? -14.142 -9.184 10.991 1.00 94.25 84 LYS A CA 1
ATOM 691 C C . LYS A 1 84 ? -13.716 -8.970 12.449 1.00 94.25 84 LYS A C 1
ATOM 693 O O . LYS A 1 84 ? -12.837 -9.673 12.950 1.00 94.25 84 LYS A O 1
ATOM 698 N N . MET A 1 85 ? -14.405 -8.058 13.135 1.00 94.50 85 MET A N 1
ATOM 699 C CA . MET A 1 85 ? -14.137 -7.664 14.525 1.00 94.50 85 MET A CA 1
ATOM 700 C C . MET A 1 85 ? -12.750 -7.030 14.744 1.00 94.50 85 MET A C 1
ATOM 702 O O . MET A 1 85 ? -12.155 -7.187 15.812 1.00 94.50 85 MET A O 1
ATOM 706 N N . VAL A 1 86 ? -12.230 -6.339 13.725 1.00 97.19 86 VAL A N 1
ATOM 707 C CA . VAL A 1 86 ? -10.951 -5.615 13.772 1.00 97.19 86 VAL A CA 1
ATOM 708 C C . VAL A 1 86 ? -11.026 -4.337 12.935 1.00 97.19 86 VAL A C 1
ATOM 710 O O . VAL A 1 86 ? -11.681 -4.322 11.889 1.00 97.19 86 VAL A O 1
ATOM 713 N N . LEU A 1 87 ? -10.379 -3.267 13.395 1.00 97.69 87 LEU A N 1
ATOM 714 C CA . LEU A 1 87 ? -10.145 -2.047 12.621 1.00 97.69 87 LEU A CA 1
ATOM 715 C C . LEU A 1 87 ? -8.646 -1.921 12.351 1.00 97.69 87 LEU A C 1
ATOM 717 O O . LEU A 1 87 ? -7.845 -1.925 13.276 1.00 97.69 87 LEU A O 1
ATOM 721 N N . GLU A 1 88 ? -8.261 -1.824 11.085 1.00 96.19 88 GLU A N 1
ATOM 722 C CA . GLU A 1 88 ? -6.873 -1.649 10.670 1.00 96.19 88 GLU A CA 1
ATOM 723 C C . GLU A 1 88 ? -6.607 -0.189 10.316 1.00 96.19 88 GLU A C 1
ATOM 725 O O . GLU A 1 88 ? -7.122 0.345 9.328 1.00 96.19 88 GLU A O 1
ATOM 730 N N . ILE A 1 89 ? -5.747 0.447 11.098 1.00 95.75 89 ILE A N 1
ATOM 731 C CA . ILE A 1 89 ? -5.234 1.786 10.852 1.00 95.75 89 ILE A CA 1
ATOM 732 C C . ILE A 1 89 ? -3.943 1.643 10.063 1.00 95.75 89 ILE A C 1
ATOM 734 O O . ILE A 1 89 ? -2.954 1.066 10.520 1.00 95.75 89 ILE A O 1
ATOM 738 N N . ARG A 1 90 ? -3.954 2.169 8.843 1.00 91.19 90 ARG A N 1
ATOM 739 C CA . ARG A 1 90 ? -2.847 2.023 7.898 1.00 91.19 90 ARG A CA 1
ATOM 740 C C . ARG A 1 90 ? -2.564 3.337 7.182 1.00 91.19 90 ARG A C 1
ATOM 742 O O . ARG A 1 90 ? -3.487 4.133 6.996 1.00 91.19 90 ARG A O 1
ATOM 749 N N . PRO A 1 91 ? -1.322 3.576 6.729 1.00 87.69 91 PRO A N 1
ATOM 750 C CA . PRO A 1 91 ? -1.012 4.768 5.966 1.00 87.69 91 PRO A CA 1
ATOM 751 C C . PRO A 1 91 ? -1.907 4.844 4.727 1.00 87.69 91 PRO A C 1
ATOM 753 O O . PRO A 1 91 ? -2.130 3.837 4.042 1.00 87.69 91 PRO A O 1
ATOM 756 N N . GLN A 1 92 ? -2.394 6.038 4.398 1.00 83.31 92 GLN A N 1
ATOM 757 C CA . GLN A 1 92 ? -2.889 6.297 3.059 1.00 83.31 92 GLN A CA 1
ATOM 758 C C . GLN A 1 92 ? -1.750 6.010 2.087 1.00 83.31 92 GLN A C 1
ATOM 760 O O . GLN A 1 92 ? -0.675 6.618 2.134 1.00 83.31 92 GLN A O 1
ATOM 765 N N . SER A 1 93 ? -1.979 5.044 1.203 1.00 64.62 93 SER A N 1
ATOM 766 C CA . SER A 1 93 ? -1.037 4.773 0.136 1.00 64.62 93 SER A CA 1
ATOM 767 C C . SER A 1 93 ? -1.173 5.866 -0.921 1.00 64.62 93 SER A C 1
ATOM 769 O O . SER A 1 93 ? -1.789 5.654 -1.953 1.00 64.62 93 SER A O 1
ATOM 771 N N . ASN A 1 94 ? -0.504 7.003 -0.713 1.00 56.81 94 ASN A N 1
ATOM 772 C CA . ASN A 1 94 ? -0.102 7.898 -1.812 1.00 56.81 94 ASN A CA 1
ATOM 773 C C . ASN A 1 94 ? 1.105 7.307 -2.573 1.00 56.81 94 ASN A C 1
ATOM 775 O O . ASN A 1 94 ? 1.880 8.016 -3.218 1.00 56.81 94 ASN A O 1
ATOM 779 N N . PHE A 1 95 ? 1.346 6.005 -2.398 1.00 57.59 95 PHE A N 1
ATOM 780 C CA . PHE A 1 95 ? 2.419 5.251 -3.004 1.00 57.59 95 PHE A CA 1
ATOM 781 C C . PHE A 1 95 ? 1.811 4.329 -4.051 1.00 57.59 95 PHE A C 1
ATOM 783 O O . PHE A 1 95 ? 1.428 3.197 -3.771 1.00 57.59 95 PHE A O 1
ATOM 790 N N . HIS A 1 96 ? 1.695 4.873 -5.250 1.00 70.44 96 HIS A N 1
ATOM 791 C CA . HIS A 1 96 ? 1.418 4.121 -6.459 1.00 70.44 96 HIS A CA 1
ATOM 792 C C . HIS A 1 96 ? 2.745 3.677 -7.094 1.00 70.44 96 HIS A C 1
ATOM 794 O O . HIS A 1 96 ? 3.791 4.292 -6.837 1.00 70.44 96 HIS A O 1
ATOM 800 N N . LYS A 1 97 ? 2.722 2.610 -7.907 1.00 77.38 97 LYS A N 1
ATOM 801 C CA . LYS A 1 97 ? 3.929 1.995 -8.493 1.00 77.38 97 LYS A CA 1
ATOM 802 C C . LYS A 1 97 ? 4.772 3.027 -9.271 1.00 77.38 97 LYS A C 1
ATOM 804 O O . LYS A 1 97 ? 5.994 3.046 -9.148 1.00 77.38 97 LYS A O 1
ATOM 809 N N . GLY A 1 98 ? 4.134 4.028 -9.884 1.00 82.94 98 GLY A N 1
ATOM 810 C CA . GLY A 1 98 ? 4.803 5.179 -10.507 1.00 82.94 98 GLY A CA 1
ATOM 811 C C . GLY A 1 98 ? 5.697 6.021 -9.596 1.00 82.94 98 GLY A C 1
ATOM 812 O O . GLY A 1 98 ? 6.762 6.476 -10.014 1.00 82.94 98 GLY A O 1
ATOM 813 N N . LYS A 1 99 ? 5.319 6.217 -8.328 1.00 79.38 99 LYS A N 1
ATOM 814 C CA . LYS A 1 99 ? 6.186 6.909 -7.362 1.00 79.38 99 LYS A CA 1
ATOM 815 C C . LYS A 1 99 ? 7.408 6.061 -7.005 1.00 79.38 99 LYS A C 1
ATOM 817 O O . LYS A 1 99 ? 8.474 6.625 -6.790 1.00 79.38 99 LYS A O 1
ATOM 822 N N . ALA A 1 100 ? 7.262 4.736 -6.951 1.00 80.75 100 ALA A N 1
ATOM 823 C CA . ALA A 1 100 ? 8.388 3.827 -6.747 1.00 80.75 100 ALA A CA 1
ATOM 824 C C . ALA A 1 100 ? 9.366 3.896 -7.927 1.00 80.75 100 ALA A C 1
ATOM 826 O O . ALA A 1 100 ? 10.553 4.128 -7.714 1.00 80.75 100 ALA A O 1
ATOM 827 N N . VAL A 1 101 ? 8.843 3.790 -9.155 1.00 87.38 101 VAL A N 1
ATOM 828 C CA . VAL A 1 101 ? 9.622 3.899 -10.397 1.00 87.38 101 VAL A CA 1
ATOM 829 C C . VAL A 1 101 ? 10.410 5.203 -10.433 1.00 87.38 101 VAL A C 1
ATOM 831 O O . VAL A 1 101 ? 11.622 5.161 -10.608 1.00 87.38 101 VAL A O 1
ATOM 834 N N . ARG A 1 102 ? 9.775 6.355 -10.171 1.00 86.31 102 ARG A N 1
ATOM 835 C CA . ARG A 1 102 ? 10.477 7.651 -10.157 1.00 86.31 102 ARG A CA 1
ATOM 836 C C . ARG A 1 102 ? 11.636 7.708 -9.165 1.00 86.31 102 ARG A C 1
ATOM 838 O O . ARG A 1 102 ? 12.655 8.308 -9.485 1.00 86.31 102 ARG A O 1
ATOM 845 N N . GLU A 1 103 ? 11.503 7.112 -7.980 1.00 82.44 103 GLU A N 1
ATOM 846 C CA . GLU A 1 103 ? 12.618 7.097 -7.026 1.00 82.44 103 GLU A CA 1
ATOM 847 C C . GLU A 1 103 ? 13.749 6.162 -7.446 1.00 82.44 103 GLU A C 1
ATOM 849 O O . GLU A 1 103 ? 14.914 6.512 -7.272 1.00 82.44 103 GLU A O 1
ATOM 854 N N . ILE A 1 104 ? 13.433 5.016 -8.052 1.00 83.12 104 ILE A N 1
ATOM 855 C CA . ILE A 1 104 ? 14.455 4.134 -8.625 1.00 83.12 104 ILE A CA 1
ATOM 856 C C . ILE A 1 104 ? 15.171 4.853 -9.774 1.00 83.12 104 ILE A C 1
ATOM 858 O O . ILE A 1 104 ? 16.401 4.868 -9.797 1.00 83.12 104 ILE A O 1
ATOM 862 N N . LEU A 1 105 ? 14.430 5.519 -10.668 1.00 84.94 105 LEU A N 1
ATOM 863 C CA . LEU A 1 105 ? 14.986 6.272 -11.796 1.00 84.94 105 LEU A CA 1
ATOM 864 C C . LEU A 1 105 ? 16.036 7.292 -11.349 1.00 84.94 105 LEU A C 1
ATOM 866 O O . LEU A 1 105 ? 17.130 7.289 -11.901 1.00 84.94 105 LEU A O 1
ATOM 870 N N . LYS A 1 106 ? 15.792 8.051 -10.270 1.00 82.88 106 LYS A N 1
ATOM 871 C CA . LYS A 1 106 ? 16.790 8.990 -9.717 1.00 82.88 106 LYS A CA 1
ATOM 872 C C . LYS A 1 106 ? 18.139 8.341 -9.384 1.00 82.88 106 LYS A C 1
ATOM 874 O O . LYS A 1 106 ? 19.155 9.026 -9.421 1.00 82.88 106 LYS A O 1
ATOM 879 N N . THR A 1 107 ? 18.158 7.050 -9.050 1.00 74.12 107 THR A N 1
ATOM 880 C CA . THR A 1 107 ? 19.396 6.311 -8.747 1.00 74.12 107 THR A CA 1
ATOM 881 C C . THR A 1 107 ? 20.066 5.713 -9.982 1.00 74.12 107 THR A C 1
ATOM 883 O O . THR A 1 107 ? 21.285 5.574 -9.991 1.00 74.12 107 THR A O 1
ATOM 886 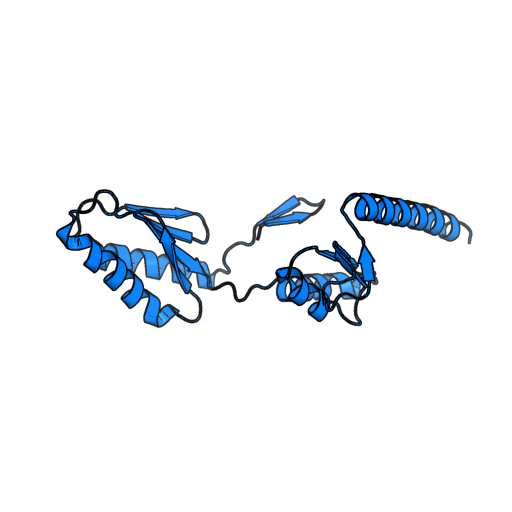N N . VAL A 1 108 ? 19.299 5.375 -11.026 1.00 72.06 108 VAL A N 1
ATOM 887 C CA . VAL A 1 108 ? 19.819 4.695 -12.227 1.00 72.06 108 VAL A CA 1
ATOM 888 C C . VAL A 1 108 ? 20.126 5.638 -13.389 1.00 72.06 108 VAL A C 1
ATOM 890 O O . VAL A 1 108 ? 20.914 5.268 -14.256 1.00 72.06 108 VAL A O 1
ATOM 893 N N . THR A 1 109 ? 19.579 6.860 -13.415 1.00 66.81 109 THR A N 1
ATOM 894 C CA . THR A 1 109 ? 19.863 7.844 -14.479 1.00 66.81 109 THR A CA 1
ATOM 895 C C . THR A 1 109 ? 21.358 8.168 -14.581 1.00 66.81 109 THR A C 1
ATOM 897 O O . THR A 1 109 ? 21.872 8.358 -15.681 1.00 66.81 109 THR A O 1
ATOM 900 N N . SER A 1 110 ? 22.093 8.159 -13.466 1.00 68.75 110 SER A N 1
ATOM 901 C CA . SER A 1 110 ? 23.552 8.350 -13.459 1.00 68.75 110 SER A CA 1
ATOM 902 C C . SER A 1 110 ? 24.335 7.154 -14.018 1.00 68.75 110 SER A C 1
ATOM 904 O O . SER A 1 110 ? 25.498 7.306 -14.381 1.00 68.75 110 SER A O 1
ATOM 906 N N . LEU A 1 111 ? 23.710 5.977 -14.117 1.00 71.12 111 LEU A N 1
ATOM 907 C CA . LEU A 1 111 ? 24.353 4.715 -14.490 1.00 71.12 111 LEU A CA 1
ATOM 908 C C . LEU A 1 111 ? 24.209 4.366 -15.982 1.00 71.12 111 LEU A C 1
ATOM 910 O O . LEU A 1 111 ? 24.666 3.303 -16.391 1.00 71.12 111 LEU A O 1
ATOM 914 N N . ARG A 1 112 ? 23.574 5.229 -16.797 1.00 78.25 112 ARG A N 1
ATOM 915 C CA . ARG A 1 112 ? 23.287 4.984 -18.232 1.00 78.25 112 ARG A CA 1
ATOM 916 C C . ARG A 1 112 ? 22.617 3.625 -18.505 1.00 78.25 112 ARG A C 1
ATOM 918 O O . ARG A 1 112 ? 22.833 3.014 -19.548 1.00 78.25 112 ARG A O 1
ATOM 925 N N . LEU A 1 113 ? 21.816 3.142 -17.560 1.00 83.94 113 LEU A N 1
ATOM 926 C CA . LEU A 1 113 ? 21.041 1.914 -17.721 1.00 83.94 113 LEU A CA 1
ATOM 927 C C . LEU A 1 113 ? 19.760 2.206 -18.501 1.00 83.94 113 LEU A C 1
ATOM 929 O O . LEU A 1 113 ? 19.202 3.292 -18.364 1.00 83.94 113 LEU A O 1
ATOM 933 N N . LEU A 1 114 ? 19.279 1.222 -19.265 1.00 87.69 114 LEU A N 1
ATOM 934 C CA . LEU A 1 114 ? 17.945 1.246 -19.862 1.00 87.69 114 LEU A CA 1
ATOM 935 C C . LEU A 1 114 ? 16.944 0.620 -18.877 1.00 87.69 114 LEU A C 1
ATOM 937 O O . LEU A 1 114 ? 16.993 -0.595 -18.664 1.00 87.69 114 LEU A O 1
ATOM 941 N N . PRO A 1 115 ? 16.046 1.402 -18.259 1.00 91.50 115 PRO A N 1
ATOM 942 C CA . PRO A 1 115 ? 15.046 0.869 -17.346 1.00 91.50 115 PRO A CA 1
ATOM 943 C C . PRO A 1 115 ? 13.956 0.131 -18.131 1.00 91.50 115 PRO A C 1
ATOM 945 O O . PRO A 1 115 ? 13.409 0.676 -19.091 1.00 91.50 115 PRO A O 1
ATOM 948 N N . ILE A 1 116 ? 13.616 -1.085 -17.703 1.00 93.75 116 ILE A N 1
ATOM 949 C CA . ILE A 1 116 ? 12.516 -1.871 -18.272 1.00 93.75 116 ILE A CA 1
ATOM 950 C C . ILE A 1 116 ? 11.554 -2.240 -17.144 1.00 93.75 116 ILE A C 1
ATOM 952 O O . ILE A 1 116 ? 11.986 -2.749 -16.108 1.00 93.75 116 ILE A O 1
ATOM 956 N N . TYR A 1 117 ? 10.263 -1.978 -17.337 1.00 94.75 117 TYR A N 1
ATOM 957 C CA . TYR A 1 117 ? 9.204 -2.316 -16.389 1.00 94.75 117 TYR A CA 1
ATOM 958 C C . TYR A 1 117 ? 8.175 -3.229 -17.050 1.00 94.75 117 TYR A C 1
ATOM 960 O O . TYR A 1 117 ? 7.661 -2.906 -18.118 1.00 94.75 117 TYR A O 1
ATOM 968 N N . LEU A 1 118 ? 7.857 -4.346 -16.397 1.00 95.56 118 LEU A N 1
ATOM 969 C CA . LEU A 1 118 ? 6.849 -5.303 -16.841 1.00 95.56 118 LEU A CA 1
ATOM 970 C C . LEU A 1 118 ? 5.755 -5.402 -15.772 1.00 95.56 118 LEU A C 1
ATOM 972 O O . LEU A 1 118 ? 6.087 -5.576 -14.598 1.00 95.56 118 LEU A O 1
ATOM 976 N N . GLY A 1 119 ? 4.486 -5.288 -16.162 1.00 92.88 119 GLY A N 1
ATOM 977 C CA . GLY A 1 119 ? 3.348 -5.314 -15.235 1.00 92.88 119 GLY A CA 1
ATOM 978 C C . GLY A 1 119 ? 2.065 -5.826 -15.884 1.00 92.88 119 GLY A C 1
ATOM 979 O O . GLY A 1 119 ? 1.905 -5.698 -17.092 1.00 92.88 119 GLY A O 1
ATOM 980 N N . ASP A 1 120 ? 1.175 -6.427 -15.105 1.00 91.12 120 ASP A N 1
ATOM 981 C CA . ASP A 1 120 ? -0.027 -7.136 -15.568 1.00 91.12 120 ASP A CA 1
ATOM 982 C C . ASP A 1 120 ? -1.341 -6.517 -15.069 1.00 91.12 120 ASP A C 1
ATOM 984 O O . ASP A 1 120 ? -2.416 -6.857 -15.566 1.00 91.12 120 ASP A O 1
ATOM 988 N N . ASP A 1 121 ? -1.278 -5.608 -14.092 1.00 84.12 121 ASP A N 1
ATOM 989 C CA . ASP A 1 121 ? -2.460 -5.098 -13.404 1.00 84.12 121 ASP A CA 1
ATOM 990 C C . ASP A 1 121 ? -2.704 -3.597 -13.625 1.00 84.12 121 ASP A C 1
ATOM 992 O O . ASP A 1 121 ? -1.833 -2.822 -14.016 1.00 84.12 121 ASP A O 1
ATOM 996 N N . GLN A 1 122 ? -3.921 -3.145 -13.308 1.00 73.94 122 GLN A N 1
ATOM 997 C CA . GLN A 1 122 ? -4.304 -1.733 -13.428 1.00 73.94 122 GLN A CA 1
ATOM 998 C C . GLN A 1 122 ? -3.431 -0.797 -12.570 1.00 73.94 122 GLN A C 1
ATOM 1000 O O . GLN A 1 122 ? -3.321 0.395 -12.850 1.00 73.94 122 GLN A O 1
ATOM 1005 N N . THR A 1 123 ? -2.808 -1.305 -11.506 1.00 70.62 123 THR A N 1
ATOM 1006 C CA . THR A 1 123 ? -1.946 -0.491 -10.641 1.00 70.62 123 THR A CA 1
ATOM 1007 C C . THR A 1 123 ? -0.559 -0.254 -11.257 1.00 70.62 123 THR A C 1
ATOM 1009 O O . THR A 1 123 ? 0.147 0.661 -10.817 1.00 70.62 123 THR A O 1
ATOM 1012 N N . ASP A 1 124 ? -0.177 -1.018 -12.291 1.00 87.81 124 ASP A N 1
ATOM 1013 C CA . ASP A 1 124 ? 1.033 -0.816 -13.102 1.00 87.81 124 ASP A CA 1
ATOM 1014 C C . ASP A 1 124 ? 0.924 0.366 -14.070 1.00 87.81 124 ASP A C 1
ATOM 1016 O O . ASP A 1 124 ? 1.942 0.948 -14.436 1.00 87.81 124 ASP A O 1
ATOM 1020 N N . GLU A 1 125 ? -0.283 0.833 -14.385 1.00 89.94 125 GLU A N 1
ATOM 1021 C CA . GLU A 1 125 ? -0.501 2.002 -15.251 1.00 89.94 125 GLU A CA 1
ATOM 1022 C C . GLU A 1 125 ? 0.172 3.276 -14.716 1.00 89.94 125 GLU A C 1
ATOM 1024 O O . GLU A 1 125 ? 0.664 4.130 -15.457 1.00 89.94 125 GLU A O 1
ATOM 1029 N N . ASP A 1 126 ? 0.247 3.414 -13.390 1.00 85.31 126 ASP A N 1
ATOM 1030 C CA . ASP A 1 126 ? 1.020 4.475 -12.751 1.00 85.31 126 ASP A CA 1
ATOM 1031 C C . ASP A 1 126 ? 2.531 4.341 -13.001 1.00 85.31 126 ASP A C 1
ATOM 1033 O O . ASP A 1 126 ? 3.227 5.356 -13.094 1.00 85.31 126 ASP A O 1
ATOM 1037 N N . ALA A 1 127 ? 3.048 3.111 -13.058 1.00 89.81 127 ALA A N 1
ATOM 1038 C CA . ALA A 1 127 ? 4.445 2.819 -13.368 1.00 89.81 127 ALA A CA 1
ATOM 1039 C C . ALA A 1 127 ? 4.758 3.070 -14.844 1.00 89.81 127 ALA A C 1
ATOM 1041 O O . ALA A 1 127 ? 5.757 3.731 -15.125 1.00 89.81 127 ALA A O 1
ATOM 1042 N N . PHE A 1 128 ? 3.882 2.651 -15.760 1.00 94.44 128 PHE A N 1
ATOM 1043 C CA . PHE A 1 128 ? 4.027 2.907 -17.195 1.00 94.44 128 PHE A CA 1
ATOM 1044 C C . PHE A 1 128 ? 4.089 4.411 -17.484 1.00 94.44 128 PHE A C 1
ATOM 1046 O O . PHE A 1 128 ? 5.075 4.902 -18.036 1.00 94.44 128 PHE A O 1
ATOM 1053 N N . ARG A 1 129 ? 3.130 5.192 -16.960 1.00 93.75 129 ARG A N 1
ATOM 1054 C CA . ARG A 1 129 ? 3.148 6.663 -17.076 1.00 93.75 129 ARG A CA 1
ATOM 1055 C C . ARG A 1 129 ? 4.403 7.300 -16.486 1.00 93.75 129 ARG A C 1
ATOM 1057 O O . ARG A 1 129 ? 4.877 8.310 -16.997 1.00 93.75 129 ARG A O 1
ATOM 1064 N N . ALA A 1 130 ? 4.933 6.749 -15.395 1.00 91.31 130 ALA A N 1
ATOM 1065 C CA . ALA A 1 130 ? 6.156 7.254 -14.777 1.00 91.31 130 ALA A CA 1
ATOM 1066 C C . ALA A 1 130 ? 7.421 6.947 -15.592 1.00 91.31 130 ALA A C 1
ATOM 1068 O O . ALA A 1 130 ? 8.395 7.690 -15.470 1.00 91.31 130 ALA A O 1
ATOM 1069 N N . LEU A 1 131 ? 7.410 5.864 -16.372 1.00 93.38 131 LEU A N 1
ATOM 1070 C CA . LEU A 1 131 ? 8.535 5.406 -17.183 1.00 93.38 131 LEU A CA 1
ATOM 1071 C C . LEU A 1 131 ? 8.542 5.987 -18.603 1.00 93.38 131 LEU A C 1
ATOM 1073 O O . LEU A 1 131 ? 9.589 5.991 -19.250 1.00 93.38 131 LEU A O 1
ATOM 1077 N N . LYS A 1 132 ? 7.396 6.495 -19.072 1.00 91.12 132 LYS A N 1
ATOM 1078 C CA . LYS A 1 132 ? 7.194 7.042 -20.420 1.00 91.12 132 LYS A CA 1
ATOM 1079 C C . LYS A 1 132 ? 8.304 8.024 -20.810 1.00 91.12 132 LYS A C 1
ATOM 1081 O O . LYS A 1 132 ? 8.574 8.996 -20.101 1.00 91.12 132 LYS A O 1
ATOM 1086 N N . GLY A 1 133 ? 8.972 7.741 -21.929 1.00 88.44 133 GLY A N 1
ATOM 1087 C CA . GLY A 1 133 ? 10.082 8.544 -22.461 1.00 88.44 133 GLY A CA 1
ATOM 1088 C C . GLY A 1 133 ? 11.426 8.407 -21.727 1.00 88.44 133 GLY A C 1
ATOM 1089 O O . GLY A 1 133 ? 12.388 9.059 -22.117 1.00 88.44 133 GLY A O 1
ATOM 1090 N N . GLN A 1 134 ? 11.516 7.579 -20.682 1.00 89.88 134 GLN A N 1
ATOM 1091 C CA . GLN A 1 134 ? 12.740 7.349 -19.893 1.00 89.88 134 GLN A CA 1
ATOM 1092 C C . GLN A 1 134 ? 13.161 5.871 -19.839 1.00 89.88 134 GLN A C 1
ATOM 1094 O O . GLN A 1 134 ? 14.215 5.552 -19.289 1.00 89.88 134 GLN A O 1
ATOM 1099 N N . GLY A 1 135 ? 12.352 4.965 -20.386 1.00 91.88 135 GLY A N 1
ATOM 1100 C CA . GLY A 1 135 ? 12.594 3.528 -20.401 1.00 91.88 135 GLY A CA 1
ATOM 1101 C C . GLY A 1 135 ? 11.564 2.803 -21.261 1.00 91.88 135 GLY A C 1
ATOM 1102 O O . GLY A 1 135 ? 10.865 3.435 -22.048 1.00 91.88 135 GLY A O 1
ATOM 1103 N N . ILE A 1 136 ? 11.489 1.484 -21.097 1.00 94.50 136 ILE A N 1
ATOM 1104 C CA . ILE A 1 136 ? 10.544 0.617 -21.808 1.00 94.50 136 ILE A CA 1
ATOM 1105 C C . ILE A 1 136 ? 9.527 0.063 -20.816 1.00 94.50 136 ILE A C 1
ATOM 1107 O O . ILE A 1 136 ? 9.900 -0.578 -19.831 1.00 94.50 136 ILE A O 1
ATOM 1111 N N . SER A 1 137 ? 8.246 0.270 -21.091 1.00 96.25 137 SER A N 1
ATOM 1112 C CA . SER A 1 137 ? 7.143 -0.319 -20.335 1.00 96.25 137 SER A CA 1
ATOM 1113 C C . SER A 1 137 ? 6.430 -1.409 -21.135 1.00 96.25 137 SER A C 1
ATOM 1115 O O . SER A 1 137 ? 6.172 -1.254 -22.327 1.00 96.25 137 SER A O 1
ATOM 1117 N N . VAL A 1 138 ? 6.129 -2.531 -20.481 1.00 96.25 138 VAL A N 1
ATOM 1118 C CA . VAL A 1 138 ? 5.506 -3.703 -21.105 1.00 96.25 138 VAL A CA 1
ATOM 1119 C C . VAL A 1 138 ? 4.323 -4.170 -20.262 1.00 96.25 138 VAL A C 1
ATOM 1121 O O . VAL A 1 138 ? 4.495 -4.552 -19.103 1.00 96.25 138 VAL A O 1
ATOM 1124 N N . PHE A 1 139 ? 3.132 -4.169 -20.853 1.00 96.06 139 PHE A N 1
ATOM 1125 C CA . PHE A 1 139 ? 1.937 -4.748 -20.251 1.00 96.06 139 PHE A CA 1
ATOM 1126 C C . PHE A 1 139 ? 1.888 -6.265 -20.478 1.00 96.06 139 PHE A C 1
ATOM 1128 O O . PHE A 1 139 ? 2.192 -6.743 -21.569 1.00 96.06 139 PHE A O 1
ATOM 1135 N N . ILE A 1 140 ? 1.492 -7.036 -19.468 1.00 96.06 140 ILE A N 1
ATOM 1136 C CA . ILE A 1 140 ? 1.346 -8.490 -19.551 1.00 96.06 140 ILE A CA 1
ATOM 1137 C C . ILE A 1 140 ? -0.140 -8.830 -19.510 1.00 96.06 140 ILE A C 1
ATOM 1139 O O . ILE A 1 140 ? -0.778 -8.778 -18.464 1.00 96.06 140 ILE A O 1
ATOM 1143 N N . GLY A 1 141 ? -0.691 -9.221 -20.652 1.00 91.06 141 GLY A N 1
ATOM 1144 C CA . GLY A 1 141 ? -2.090 -9.593 -20.766 1.00 91.06 141 GLY A CA 1
ATOM 1145 C C . GLY A 1 141 ? -2.627 -9.447 -22.187 1.00 91.06 141 GLY A C 1
ATOM 1146 O O . GLY A 1 141 ? -1.870 -9.270 -23.146 1.00 91.06 141 GLY A O 1
ATOM 1147 N N . PRO A 1 142 ? -3.954 -9.541 -22.357 1.00 84.88 142 PRO A N 1
ATOM 1148 C CA . PRO A 1 142 ? -4.585 -9.376 -23.657 1.00 84.88 142 PRO A CA 1
ATOM 1149 C C . PRO A 1 142 ? -4.318 -7.978 -24.228 1.00 84.88 142 PRO A C 1
ATOM 1151 O O . PRO A 1 142 ? -4.667 -6.977 -23.606 1.00 84.88 142 PRO A O 1
ATOM 1154 N N . ALA A 1 143 ? -3.798 -7.907 -25.457 1.00 78.56 143 ALA A N 1
ATOM 1155 C CA . ALA A 1 143 ? -3.553 -6.645 -26.171 1.00 78.56 143 ALA A CA 1
ATOM 1156 C C . ALA A 1 143 ? -4.829 -5.824 -26.452 1.00 78.56 143 ALA A C 1
ATOM 1158 O O . ALA A 1 143 ? -4.760 -4.697 -26.928 1.00 78.56 143 ALA A O 1
ATOM 1159 N N . THR A 1 144 ? -6.005 -6.400 -26.195 1.00 81.12 144 THR A N 1
ATOM 1160 C CA . THR A 1 144 ? -7.308 -5.744 -26.333 1.00 81.12 144 THR A CA 1
ATOM 1161 C C . THR A 1 144 ? -7.642 -4.815 -25.166 1.00 81.12 144 THR A C 1
ATOM 1163 O O . THR A 1 144 ? -8.622 -4.079 -25.253 1.00 81.12 144 THR A O 1
ATOM 1166 N N . LEU A 1 145 ? -6.893 -4.872 -24.059 1.00 79.25 145 LEU A N 1
ATOM 1167 C CA . LEU A 1 145 ? -7.094 -3.981 -22.919 1.00 79.25 145 LEU A CA 1
ATOM 1168 C C . LEU A 1 145 ? -6.330 -2.663 -23.127 1.00 79.25 145 LEU A C 1
ATOM 1170 O O . LEU A 1 145 ? -5.176 -2.696 -23.554 1.00 79.25 145 LEU A O 1
ATOM 1174 N N . PRO A 1 146 ? -6.943 -1.504 -22.826 1.00 85.31 146 PRO A N 1
ATOM 1175 C CA . PRO A 1 146 ? -6.243 -0.227 -22.891 1.00 85.31 146 PRO A CA 1
ATOM 1176 C C . PRO A 1 146 ? -5.150 -0.168 -21.817 1.00 85.31 146 PRO A C 1
ATOM 1178 O O . PRO A 1 146 ? -5.414 -0.470 -20.654 1.00 85.31 146 PRO A O 1
ATOM 1181 N N . SER A 1 147 ? -3.948 0.254 -22.211 1.00 91.50 147 SER A N 1
ATOM 1182 C CA . SER A 1 147 ? -2.794 0.427 -21.326 1.00 91.50 147 SER A CA 1
ATOM 1183 C C . SER A 1 147 ? -1.916 1.590 -21.795 1.00 91.50 147 SER A C 1
ATOM 1185 O O . SER A 1 147 ? -1.833 1.870 -22.991 1.00 91.50 147 SER A O 1
ATOM 1187 N N . GLU A 1 148 ? -1.256 2.267 -20.856 1.00 93.81 148 GLU A N 1
ATOM 1188 C CA . GLU A 1 148 ? -0.235 3.292 -21.106 1.00 93.81 148 GLU A CA 1
ATOM 1189 C C . GLU A 1 148 ? 1.155 2.699 -21.390 1.00 93.81 148 GLU A C 1
ATOM 1191 O O . GLU A 1 148 ? 2.102 3.465 -21.591 1.00 93.81 148 GLU A O 1
ATOM 1196 N N . ALA A 1 149 ? 1.297 1.368 -21.373 1.00 94.31 149 ALA A N 1
ATOM 1197 C CA . ALA A 1 149 ? 2.543 0.683 -21.699 1.00 94.31 149 ALA A CA 1
ATOM 1198 C C . ALA A 1 149 ? 2.950 0.861 -23.174 1.00 94.31 149 ALA A C 1
ATOM 1200 O O . ALA A 1 149 ? 2.106 0.965 -24.063 1.00 94.31 149 ALA A O 1
ATOM 1201 N N . ASP A 1 150 ? 4.257 0.834 -23.443 1.00 95.00 150 ASP A N 1
ATOM 1202 C CA . ASP A 1 150 ? 4.807 0.950 -24.801 1.00 95.00 150 ASP A CA 1
ATOM 1203 C C . ASP A 1 150 ? 4.601 -0.339 -25.620 1.00 95.00 150 ASP A C 1
ATOM 1205 O O . ASP A 1 150 ? 4.416 -0.292 -26.837 1.00 95.00 150 ASP A O 1
ATOM 1209 N N . PHE A 1 151 ? 4.640 -1.498 -24.954 1.00 95.31 151 PHE A N 1
ATOM 1210 C CA . PHE A 1 151 ? 4.523 -2.822 -25.571 1.00 95.31 151 PHE A CA 1
ATOM 1211 C C . PHE A 1 151 ? 3.619 -3.755 -24.764 1.00 95.31 151 PHE A C 1
ATOM 1213 O O . PHE A 1 151 ? 3.264 -3.469 -23.620 1.00 95.31 151 PHE A O 1
ATOM 1220 N N . PHE A 1 152 ? 3.300 -4.916 -25.342 1.00 95.06 152 PHE A N 1
ATOM 1221 C CA . PHE A 1 152 ? 2.558 -5.975 -24.664 1.00 95.06 152 PHE A CA 1
ATOM 1222 C C . PHE A 1 152 ? 3.235 -7.346 -24.811 1.00 95.06 152 PHE A C 1
ATOM 1224 O O . PHE A 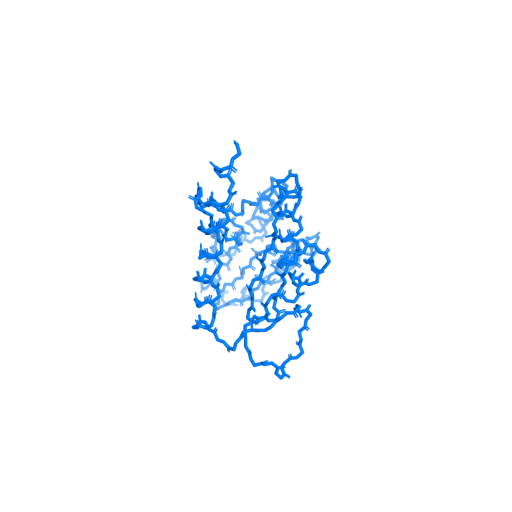1 152 ? 3.871 -7.632 -25.826 1.00 95.06 152 PHE A O 1
ATOM 1231 N N . LEU A 1 153 ? 3.034 -8.207 -23.815 1.00 95.94 153 LEU A N 1
ATOM 1232 C CA . LEU A 1 153 ? 3.281 -9.649 -23.849 1.00 95.94 153 LEU A CA 1
ATOM 1233 C C . LEU A 1 153 ? 2.005 -10.365 -23.414 1.00 95.94 153 LEU A C 1
ATOM 1235 O O . LEU A 1 153 ? 1.283 -9.887 -22.546 1.00 95.94 153 LEU A O 1
ATOM 1239 N N . ARG A 1 154 ? 1.697 -11.518 -24.002 1.00 94.00 154 ARG A N 1
ATOM 1240 C CA . ARG A 1 154 ? 0.385 -12.159 -23.809 1.00 94.00 154 ARG A CA 1
ATOM 1241 C C . ARG A 1 154 ? 0.229 -12.815 -22.443 1.00 94.00 154 ARG A C 1
ATOM 1243 O O . ARG A 1 154 ? -0.889 -12.963 -21.958 1.00 94.00 154 ARG A O 1
ATOM 1250 N N . ASN A 1 155 ? 1.329 -13.297 -21.875 1.00 91.56 155 ASN A N 1
ATOM 1251 C CA . ASN A 1 155 ? 1.351 -14.072 -20.640 1.00 91.56 155 ASN A CA 1
ATOM 1252 C C . ASN A 1 155 ? 2.780 -14.174 -20.082 1.00 91.56 155 ASN A C 1
ATOM 1254 O O . ASN A 1 155 ? 3.750 -13.704 -20.676 1.00 91.56 155 ASN A O 1
ATOM 1258 N N . THR A 1 156 ? 2.910 -14.841 -18.940 1.00 93.94 156 THR A N 1
ATOM 1259 C CA . THR A 1 156 ? 4.178 -15.031 -18.230 1.00 93.94 156 THR A CA 1
ATOM 1260 C C . THR A 1 156 ? 5.195 -15.910 -18.968 1.00 93.94 156 THR A C 1
ATOM 1262 O O . THR A 1 156 ? 6.389 -15.748 -18.729 1.00 93.94 156 THR A O 1
ATOM 1265 N N . ASN A 1 157 ? 4.786 -16.786 -19.895 1.00 95.50 157 ASN A N 1
ATOM 1266 C CA . ASN A 1 157 ? 5.743 -17.559 -20.702 1.00 95.50 157 ASN A CA 1
ATOM 1267 C C . ASN A 1 157 ? 6.492 -16.645 -21.678 1.00 95.50 157 ASN A C 1
ATOM 1269 O O . ASN A 1 157 ? 7.702 -16.764 -21.846 1.00 95.50 157 ASN A O 1
ATOM 1273 N N . GLU A 1 158 ? 5.794 -15.680 -22.278 1.00 96.38 158 GLU A N 1
ATOM 1274 C CA . GLU A 1 158 ? 6.437 -14.684 -23.138 1.00 96.38 158 GLU A CA 1
ATOM 1275 C C . GLU A 1 158 ? 7.350 -13.740 -22.344 1.00 96.38 158 GLU A C 1
ATOM 1277 O O . GLU A 1 158 ? 8.373 -13.299 -22.862 1.00 96.38 158 GLU A O 1
ATOM 1282 N N . VAL A 1 159 ? 7.045 -13.486 -21.066 1.00 96.06 159 VAL A N 1
ATOM 1283 C CA . VAL A 1 159 ? 7.961 -12.770 -20.159 1.00 96.06 159 VAL A CA 1
ATOM 1284 C C . VAL A 1 159 ? 9.261 -13.550 -19.964 1.00 96.06 159 VAL A C 1
ATOM 1286 O O . VAL A 1 159 ? 10.339 -12.958 -20.001 1.00 96.06 159 VAL A O 1
ATOM 1289 N N . GLN A 1 160 ? 9.189 -14.871 -19.782 1.00 95.62 160 GLN A N 1
ATOM 1290 C CA . GLN A 1 160 ? 10.388 -15.705 -19.657 1.00 95.62 160 GLN A CA 1
ATOM 1291 C C . GLN A 1 160 ? 11.238 -15.665 -20.930 1.00 95.62 160 GLN A C 1
ATOM 1293 O O . GLN A 1 160 ? 12.443 -15.432 -20.845 1.00 95.62 160 GLN A O 1
ATOM 1298 N N . GLU A 1 161 ? 10.615 -15.824 -22.099 1.00 95.62 161 GLU A N 1
ATOM 1299 C CA . GLU A 1 161 ? 11.299 -15.737 -23.395 1.00 95.62 161 GLU A CA 1
ATOM 1300 C C . GLU A 1 161 ? 11.931 -14.353 -23.609 1.00 95.62 161 GLU A C 1
ATOM 1302 O O . GLU A 1 161 ? 13.084 -14.246 -24.028 1.00 95.62 161 GLU A O 1
ATOM 1307 N N . PHE A 1 162 ? 11.214 -13.280 -23.266 1.00 95.06 162 PHE A N 1
ATOM 1308 C CA . PHE A 1 162 ? 11.738 -11.917 -23.311 1.00 95.06 162 PHE A CA 1
ATOM 1309 C C . PHE A 1 162 ? 13.005 -11.772 -22.457 1.00 95.06 162 PHE A C 1
ATOM 1311 O O . PHE A 1 162 ? 14.038 -11.311 -22.947 1.00 95.06 162 PHE A O 1
ATOM 1318 N N . LEU A 1 163 ? 12.963 -12.220 -21.197 1.00 94.25 163 LEU A N 1
ATOM 1319 C CA . LEU A 1 163 ? 14.112 -12.152 -20.294 1.00 94.25 163 LEU A CA 1
ATOM 1320 C C . LEU A 1 163 ? 15.280 -13.022 -20.778 1.00 94.25 163 LEU A C 1
ATOM 1322 O O . LEU A 1 163 ? 16.432 -12.596 -20.672 1.00 94.25 163 LEU A O 1
ATOM 1326 N N . PHE A 1 164 ? 15.001 -14.200 -21.342 1.00 93.81 164 PHE A N 1
ATOM 1327 C CA . PHE A 1 164 ? 16.015 -15.064 -21.947 1.00 93.81 164 PHE A CA 1
ATOM 1328 C C . PHE A 1 164 ? 16.721 -14.356 -23.110 1.00 93.81 164 PHE A C 1
ATOM 1330 O O . PHE A 1 164 ? 17.949 -14.269 -23.136 1.00 93.81 164 PHE A O 1
ATOM 1337 N N . ARG A 1 165 ? 15.965 -13.730 -24.018 1.00 91.62 165 ARG A N 1
ATOM 1338 C CA . ARG A 1 165 ? 16.535 -12.936 -25.118 1.00 91.62 165 ARG A CA 1
ATOM 1339 C C . ARG A 1 165 ? 17.355 -11.747 -24.628 1.00 91.62 165 ARG A C 1
ATOM 1341 O O . ARG A 1 165 ? 18.417 -11.476 -25.184 1.00 91.62 165 ARG A O 1
ATOM 1348 N N . CYS A 1 166 ? 16.920 -11.059 -23.571 1.00 89.56 166 CYS A N 1
ATOM 1349 C CA . CYS A 1 166 ? 17.715 -9.992 -22.959 1.00 89.56 166 CYS A CA 1
ATOM 1350 C C . CYS A 1 166 ? 19.070 -10.504 -22.440 1.00 89.56 166 CYS A C 1
ATOM 1352 O O . CYS A 1 166 ? 20.081 -9.808 -22.569 1.00 89.56 166 CYS A O 1
ATOM 1354 N N . GLN A 1 167 ? 19.115 -11.713 -21.870 1.00 88.50 167 GLN A N 1
ATOM 1355 C CA . GLN A 1 167 ? 20.371 -12.329 -21.432 1.00 88.50 167 GLN A CA 1
ATOM 1356 C C . GLN A 1 167 ? 21.297 -12.642 -22.610 1.00 88.50 167 GLN A C 1
ATOM 1358 O O . GLN A 1 167 ? 22.493 -12.353 -22.525 1.00 88.50 167 GLN A O 1
ATOM 1363 N N . GLU A 1 168 ? 20.758 -13.163 -23.711 1.00 88.50 168 GLU A N 1
ATOM 1364 C CA . GLU A 1 168 ? 21.535 -13.454 -24.921 1.00 88.50 168 GLU A CA 1
ATOM 1365 C C . GLU A 1 168 ? 22.139 -12.181 -25.528 1.00 88.50 168 GLU A C 1
ATOM 1367 O O . GLU A 1 168 ? 23.344 -12.125 -25.779 1.00 88.50 168 GLU A O 1
ATOM 1372 N N . VAL A 1 169 ? 21.351 -11.107 -25.654 1.00 83.75 169 VAL A N 1
ATOM 1373 C CA . VAL A 1 169 ? 21.849 -9.802 -26.129 1.00 83.75 169 VAL A CA 1
ATOM 1374 C C . VAL A 1 169 ? 22.971 -9.277 -25.230 1.00 83.75 169 VAL A C 1
ATOM 1376 O O . VAL A 1 169 ? 23.993 -8.796 -25.723 1.00 83.75 169 VAL A O 1
ATOM 1379 N N . ARG A 1 170 ? 22.832 -9.412 -23.905 1.00 78.69 170 ARG A N 1
ATOM 1380 C CA . ARG A 1 170 ? 23.882 -9.015 -22.959 1.00 78.69 170 ARG A CA 1
ATOM 1381 C C . ARG A 1 170 ? 25.169 -9.822 -23.160 1.00 78.69 170 ARG A C 1
ATOM 1383 O O . ARG A 1 170 ? 26.249 -9.242 -23.092 1.00 78.69 170 ARG A O 1
ATOM 1390 N N . ARG A 1 171 ? 25.083 -11.136 -23.397 1.00 75.19 171 ARG A N 1
ATOM 1391 C CA . ARG A 1 171 ? 26.261 -11.995 -23.630 1.00 75.19 171 ARG A CA 1
ATOM 1392 C C . ARG A 1 171 ? 27.013 -11.594 -24.897 1.00 75.19 171 ARG A C 1
ATOM 1394 O O . ARG A 1 171 ? 28.239 -11.479 -24.857 1.00 75.19 171 ARG A O 1
ATOM 1401 N N . VAL A 1 172 ? 26.283 -11.315 -25.976 1.00 66.81 172 VAL A N 1
ATOM 1402 C CA . VAL A 1 172 ? 26.854 -10.867 -27.255 1.00 66.81 172 VAL A CA 1
ATOM 1403 C C . VAL A 1 172 ? 27.482 -9.472 -27.129 1.00 66.81 172 VAL A C 1
ATOM 1405 O O . VAL A 1 172 ? 28.603 -9.262 -27.586 1.00 66.81 172 VAL A O 1
ATOM 1408 N N . GLY A 1 173 ? 26.835 -8.534 -26.427 1.00 59.25 173 GLY A N 1
ATOM 1409 C CA . GLY A 1 173 ? 27.371 -7.180 -26.216 1.00 59.25 173 GLY A CA 1
ATOM 1410 C C . GLY A 1 173 ? 28.669 -7.126 -25.393 1.00 59.25 173 GLY A C 1
ATOM 1411 O O . GLY A 1 173 ? 29.497 -6.239 -25.603 1.00 59.25 173 GLY A O 1
ATOM 1412 N N . ILE A 1 174 ? 28.889 -8.097 -24.499 1.00 56.34 174 ILE A N 1
ATOM 1413 C CA . ILE A 1 174 ? 30.146 -8.232 -23.741 1.00 56.34 174 ILE A CA 1
ATOM 1414 C C . ILE A 1 174 ? 31.278 -8.764 -24.638 1.00 56.34 174 ILE A C 1
ATOM 1416 O O . ILE A 1 174 ? 32.426 -8.363 -24.475 1.00 56.34 174 ILE A O 1
ATOM 1420 N N . HIS A 1 175 ? 30.974 -9.621 -25.618 1.00 48.72 175 HIS A N 1
ATOM 1421 C CA . HIS A 1 175 ? 31.994 -10.179 -26.518 1.00 48.72 175 HIS A CA 1
ATOM 1422 C C . HIS A 1 175 ? 32.506 -9.153 -27.539 1.00 48.72 175 HIS A C 1
ATOM 1424 O O . HIS A 1 175 ? 33.673 -9.199 -27.914 1.00 48.72 175 HIS A O 1
ATOM 1430 N N . CYS A 1 176 ? 31.682 -8.180 -27.937 1.00 48.34 176 CYS A N 1
ATOM 1431 C CA . CYS A 1 176 ? 32.102 -7.119 -28.859 1.00 48.34 176 CYS A CA 1
ATOM 1432 C C . CYS A 1 176 ? 32.905 -5.980 -28.200 1.00 48.34 176 CYS A C 1
ATOM 1434 O O . CYS A 1 176 ? 33.481 -5.167 -28.913 1.00 48.34 176 CYS A O 1
ATOM 1436 N N . SER A 1 177 ? 32.955 -5.894 -26.865 1.00 52.66 177 SER A N 1
ATOM 1437 C CA . SER A 1 177 ? 33.651 -4.818 -26.130 1.00 52.66 177 SER A CA 1
ATOM 1438 C C . SER A 1 177 ? 35.041 -5.206 -25.599 1.00 52.66 177 SER A C 1
ATOM 1440 O O . SER A 1 177 ? 35.718 -4.368 -25.012 1.00 52.66 177 SER A O 1
ATOM 1442 N N . GLY A 1 178 ? 35.486 -6.449 -25.824 1.00 46.62 178 GLY A N 1
ATOM 1443 C CA . GLY A 1 178 ? 36.826 -6.940 -25.461 1.00 46.62 178 GLY A CA 1
ATOM 1444 C C . GLY A 1 178 ? 37.839 -6.993 -26.614 1.00 46.62 178 GLY A C 1
ATOM 1445 O O . GLY A 1 178 ? 38.923 -7.536 -26.429 1.00 46.62 178 GLY A O 1
ATOM 1446 N N . ALA A 1 179 ? 37.491 -6.475 -27.795 1.00 42.50 179 ALA A N 1
ATOM 1447 C CA . ALA A 1 179 ? 38.350 -6.450 -28.978 1.00 42.50 179 ALA A CA 1
ATOM 1448 C C . ALA A 1 179 ? 38.589 -5.005 -29.444 1.00 42.50 179 ALA A C 1
ATOM 1450 O O . ALA A 1 179 ? 38.065 -4.582 -30.472 1.00 42.50 179 ALA A O 1
ATOM 1451 N N . THR A 1 180 ? 39.365 -4.253 -28.665 1.00 41.97 180 THR A N 1
ATOM 1452 C CA . THR A 1 180 ? 40.073 -3.032 -29.092 1.00 41.97 180 THR A CA 1
ATOM 1453 C C . THR A 1 180 ? 41.370 -2.921 -28.321 1.00 41.97 180 THR A C 1
ATOM 1455 O O . THR A 1 180 ? 41.283 -3.032 -27.076 1.00 41.97 180 THR A O 1
#

Radius of gyration: 23.04 Å; chains: 1; bounding box: 63×33×59 Å

Foldseek 3Di:
DWDADPVGIDDPQPDPVLVVVVVVLVVQLCVVCVPFPPWDWDDDRQKIKTACPRTPPVCPVVSVVSSVVSCPVVVQFWDWDDDDRMIIIGTDCPPQVLVVLLVVCVVCVVVPDADEEEEADPSCLSVLVSCPPPHAYEYEDDPPDDGSGPYYDHHVVVVVVVVVVVVVVVVVVVVVVVPD

Secondary structure (DSSP, 8-state):
-EEEETTEEEE-PPPHHHHHHHHHHHHHHHHHHTTSTT-EEEEETTEEEEE-TTS-GGGTTHHHHHHHHHHGGGTTTEEEEEETTEEEEEE-----HHHHHHHHHHHHGGGT---EEEE-SGGGHHHHHHHTTTSEEEEES-TTS--S-SEEESSHHHHHHHHHHHHHHHHHHHHTTS--